Protein AF-A0A3D5ZMD8-F1 (afdb_monomer)

Nearest PDB structures (foldseek):
  5b0r-assembly1_B  TM=9.414E-01  e=5.729E-02  Listeria innocua Clip11262
  5cfj-assembly1_A  TM=4.184E-01  e=4.444E+00  Plasmodium falciparum 3D7

pLDDT: mean 94.78, std 4.07, range [77.19, 98.56]

Solvent-accessible surface area (backbone atoms only — not comparable to full-atom values): 4256 Å² total; per-residue (Å²): 133,88,84,83,76,66,86,68,63,74,86,66,49,31,84,80,52,79,52,97,44,90,65,37,35,50,70,40,47,45,84,53,48,78,48,80,55,94,99,37,82,46,69,55,61,42,73,42,68,41,36,43,90,49,89,100,55,86,66,74,78,81,134

Secondary structure (DSSP, 8-state):
------TT--S--GGG---SSTTEEEEEEEEEEEEEETTEEEEEEEEEEEEPP-TT-------

Foldseek 3Di:
DDDDDDPPPVPDFQVVDDDPDPQKGFDGWDDWDWDDDPNDIDTRIDTDIAGDDDPPDHDGDDD

Mean predicted aligned error: 3.54 Å

Radius of gyration: 15.81 Å; Cα contacts (8 Å, |Δi|>4): 76; chains: 1; bounding box: 38×22×46 Å

Structure (mmCIF, N/CA/C/O backbone):
data_AF-A0A3D5ZMD8-F1
#
_entry.id   AF-A0A3D5ZMD8-F1
#
loop_
_atom_site.group_PDB
_atom_site.id
_atom_site.type_symbol
_atom_site.label_atom_id
_atom_site.label_alt_id
_atom_site.label_comp_id
_atom_site.label_asym_id
_atom_site.label_entity_id
_at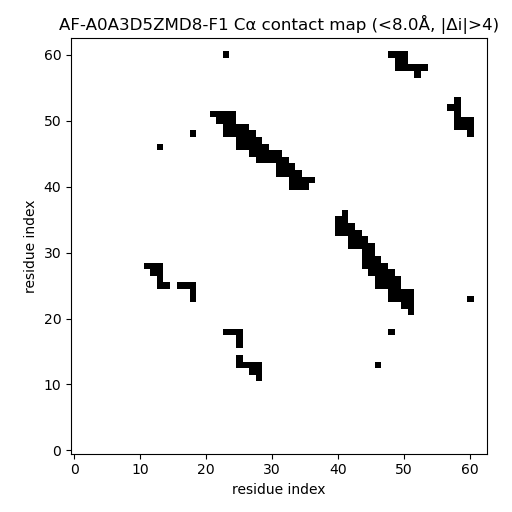om_site.label_seq_id
_atom_site.pdbx_PDB_ins_code
_atom_site.Cartn_x
_atom_site.Cartn_y
_atom_site.Cartn_z
_atom_site.occupancy
_atom_site.B_iso_or_equiv
_atom_site.auth_seq_id
_atom_site.auth_comp_id
_atom_site.auth_asym_id
_atom_site.auth_atom_id
_atom_site.pdbx_PDB_model_num
ATOM 1 N N . MET A 1 1 ? 3.637 14.695 26.411 1.00 77.19 1 MET A N 1
ATOM 2 C CA . MET A 1 1 ? 2.648 13.737 25.867 1.00 77.19 1 MET A CA 1
ATOM 3 C C . MET A 1 1 ? 3.296 12.361 25.813 1.00 77.19 1 MET A C 1
ATOM 5 O O . MET A 1 1 ? 4.364 12.249 25.224 1.00 77.19 1 MET A O 1
ATOM 9 N N . LYS A 1 2 ? 2.719 11.343 26.460 1.00 91.06 2 LYS A N 1
ATOM 10 C CA . LYS A 1 2 ? 3.199 9.957 26.349 1.00 91.06 2 LYS A CA 1
ATOM 11 C C . LYS A 1 2 ? 2.598 9.359 25.076 1.00 91.06 2 LYS A C 1
ATOM 13 O O . LYS A 1 2 ? 1.381 9.313 24.949 1.00 91.06 2 LYS A O 1
ATOM 18 N N . LEU A 1 3 ? 3.438 8.981 24.117 1.00 94.25 3 LEU A N 1
ATOM 19 C CA . LEU A 1 3 ? 2.997 8.366 22.867 1.00 94.25 3 LEU A CA 1
ATOM 20 C C . LEU A 1 3 ? 2.907 6.853 23.062 1.00 94.25 3 LEU A C 1
ATOM 22 O O . LEU A 1 3 ? 3.928 6.192 23.249 1.00 94.25 3 LEU A O 1
ATOM 26 N N . GLU A 1 4 ? 1.702 6.305 22.984 1.00 96.19 4 GLU A N 1
ATOM 27 C CA . GLU A 1 4 ? 1.489 4.861 23.018 1.00 96.19 4 GLU A CA 1
ATOM 28 C C . GLU A 1 4 ? 1.296 4.356 21.589 1.00 96.19 4 GLU A C 1
ATOM 30 O O . GLU A 1 4 ? 0.266 4.579 20.957 1.00 96.19 4 GLU A O 1
ATOM 35 N N . ARG A 1 5 ? 2.338 3.721 21.041 1.00 96.00 5 ARG A N 1
ATOM 36 C CA . ARG A 1 5 ? 2.265 3.098 19.717 1.00 96.00 5 ARG A CA 1
ATOM 37 C C . ARG A 1 5 ? 1.527 1.774 19.826 1.00 96.00 5 ARG A C 1
ATOM 39 O O . ARG A 1 5 ? 1.761 0.997 20.752 1.00 96.00 5 ARG A O 1
ATOM 46 N N . TYR A 1 6 ? 0.676 1.502 18.847 1.00 96.56 6 TYR A N 1
ATOM 47 C CA . TYR A 1 6 ? 0.005 0.219 18.760 1.00 96.56 6 TYR A CA 1
ATOM 48 C C . TYR A 1 6 ? 1.027 -0.903 18.538 1.00 96.56 6 TYR A C 1
ATOM 50 O O . TYR A 1 6 ? 1.933 -0.770 17.715 1.00 96.56 6 TYR A O 1
ATOM 58 N N . ARG A 1 7 ? 0.901 -2.000 19.296 1.00 97.38 7 ARG A N 1
ATOM 59 C CA . ARG A 1 7 ? 1.889 -3.094 19.290 1.00 97.38 7 ARG A CA 1
ATOM 60 C C . ARG A 1 7 ? 1.977 -3.819 17.952 1.00 97.38 7 ARG A C 1
ATOM 62 O O . ARG A 1 7 ? 3.050 -4.293 17.614 1.00 97.38 7 ARG A O 1
ATOM 69 N N . ALA A 1 8 ? 0.872 -3.886 17.213 1.00 96.25 8 ALA A N 1
ATOM 70 C CA . ALA A 1 8 ? 0.825 -4.533 15.905 1.00 96.25 8 ALA A CA 1
ATOM 71 C C . ALA A 1 8 ? 1.191 -3.581 14.755 1.00 96.25 8 ALA A C 1
ATOM 73 O O . ALA A 1 8 ? 0.904 -3.882 13.605 1.00 96.25 8 ALA A O 1
ATOM 74 N N . ASN A 1 9 ? 1.790 -2.418 15.035 1.00 96.06 9 ASN A N 1
ATOM 75 C CA . ASN A 1 9 ? 2.330 -1.593 13.962 1.00 96.06 9 ASN A CA 1
ATOM 76 C C . ASN A 1 9 ? 3.501 -2.309 13.255 1.00 96.06 9 ASN A C 1
ATOM 78 O O . ASN A 1 9 ? 4.368 -2.845 13.948 1.00 96.06 9 ASN A O 1
ATOM 82 N N . PRO A 1 10 ? 3.593 -2.225 11.912 1.00 95.75 10 PRO A N 1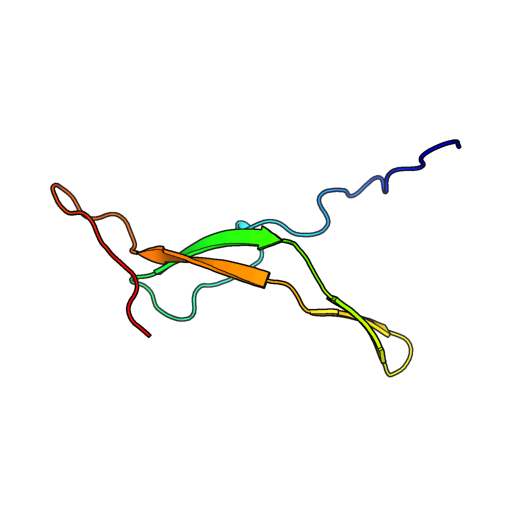
ATOM 83 C CA . PRO A 1 10 ? 2.647 -1.562 11.004 1.00 95.75 10 PRO A CA 1
ATOM 84 C C . PRO A 1 10 ? 1.344 -2.362 10.827 1.00 95.75 10 PRO A C 1
ATOM 86 O O . PRO A 1 10 ? 1.380 -3.566 10.626 1.00 95.75 10 PRO A O 1
ATOM 89 N N . ILE A 1 11 ? 0.196 -1.675 10.867 1.00 94.94 11 ILE A N 1
ATOM 90 C CA . ILE A 1 11 ? -1.132 -2.310 10.715 1.00 94.94 11 ILE A CA 1
ATOM 91 C C . ILE A 1 11 ? -1.353 -2.797 9.276 1.00 94.94 11 ILE A C 1
ATOM 93 O O . ILE A 1 11 ? -2.045 -3.783 9.058 1.00 94.94 11 ILE A O 1
ATOM 97 N N . LEU A 1 12 ? -0.789 -2.073 8.307 1.00 96.00 12 LEU A N 1
ATOM 98 C CA . LEU A 1 12 ? -0.844 -2.373 6.882 1.00 96.00 12 LEU A CA 1
ATOM 99 C C . LEU A 1 12 ? 0.513 -2.068 6.252 1.00 96.00 12 LEU A C 1
ATOM 101 O O . LEU A 1 12 ? 1.220 -1.140 6.654 1.00 96.00 12 LEU A O 1
ATOM 105 N N . THR A 1 13 ? 0.839 -2.837 5.231 1.00 97.06 13 THR A N 1
ATOM 106 C CA . THR A 1 13 ? 2.056 -2.785 4.432 1.00 97.06 13 THR A CA 1
ATOM 107 C C . THR A 1 13 ? 1.698 -2.925 2.953 1.00 97.06 13 THR A C 1
ATOM 109 O O . THR A 1 13 ? 0.572 -3.264 2.599 1.00 97.06 13 THR A O 1
ATOM 112 N N . ALA A 1 14 ? 2.653 -2.670 2.056 1.00 96.75 14 ALA A N 1
ATOM 113 C CA . ALA A 1 14 ? 2.428 -2.837 0.619 1.00 96.75 14 ALA A CA 1
ATOM 114 C C . ALA A 1 14 ? 2.038 -4.281 0.237 1.00 96.75 14 ALA A C 1
ATOM 116 O O . ALA A 1 14 ? 1.283 -4.467 -0.711 1.00 96.75 14 ALA A O 1
ATOM 117 N N . SER A 1 15 ? 2.519 -5.286 0.980 1.00 96.12 15 SER A N 1
ATOM 118 C CA . SER A 1 15 ? 2.220 -6.704 0.734 1.00 96.12 1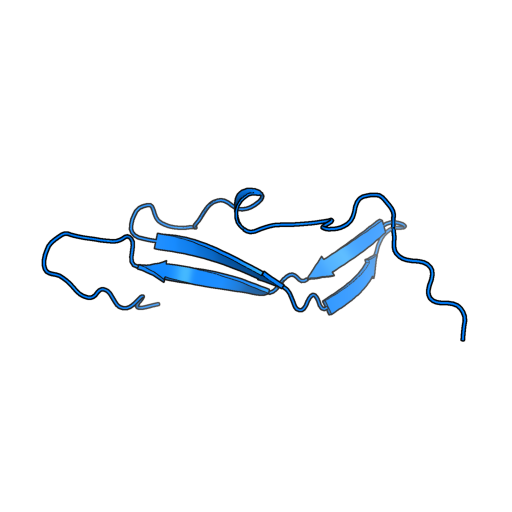5 SER A CA 1
ATOM 119 C C . SER A 1 15 ? 0.789 -7.117 1.071 1.00 96.12 15 SER A C 1
ATOM 121 O O . SER A 1 15 ? 0.371 -8.187 0.644 1.00 96.12 15 SER A O 1
ATOM 123 N N . ASP A 1 16 ? 0.032 -6.285 1.789 1.00 97.12 16 ASP A N 1
ATOM 124 C CA . ASP A 1 16 ? -1.373 -6.565 2.112 1.00 97.12 16 ASP A CA 1
ATOM 125 C C . ASP A 1 16 ? -2.326 -6.243 0.945 1.00 97.12 16 ASP A C 1
ATOM 127 O O . ASP A 1 16 ? -3.533 -6.459 1.047 1.00 97.12 16 ASP A O 1
ATOM 131 N N . PHE A 1 17 ? -1.801 -5.721 -0.170 1.00 95.88 17 PHE A N 1
ATOM 132 C CA . PHE A 1 17 ? -2.579 -5.298 -1.330 1.00 95.88 17 PHE A CA 1
ATOM 133 C C . PHE A 1 17 ? -2.132 -6.022 -2.597 1.00 95.88 17 PHE A C 1
ATOM 135 O O . PHE A 1 17 ? -0.943 -6.219 -2.848 1.00 95.88 17 PHE A O 1
ATOM 142 N N . VAL A 1 18 ? -3.109 -6.345 -3.440 1.00 95.06 18 VAL A N 1
ATOM 143 C CA . VAL A 1 18 ? -2.887 -6.887 -4.782 1.00 95.06 18 VAL A CA 1
ATOM 144 C C . VAL A 1 18 ? -3.038 -5.738 -5.785 1.00 95.06 18 VAL A C 1
ATOM 146 O O . VAL A 1 18 ? -4.009 -4.982 -5.683 1.00 95.06 18 VAL A O 1
ATOM 149 N N . PRO A 1 19 ? -2.094 -5.550 -6.724 1.00 93.12 19 PRO A N 1
ATOM 150 C CA . PRO A 1 19 ? -2.247 -4.546 -7.770 1.00 93.12 19 PRO A CA 1
ATOM 151 C C . PRO A 1 19 ? -3.441 -4.891 -8.672 1.00 93.12 19 PRO A C 1
ATOM 153 O O . PRO A 1 19 ? -3.796 -6.056 -8.835 1.00 93.12 19 P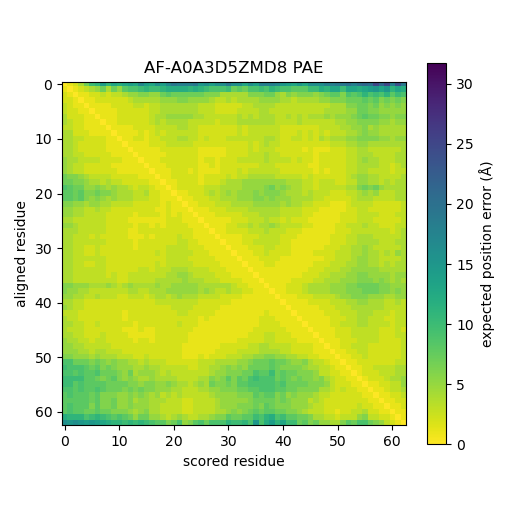RO A O 1
ATOM 156 N N . CYS A 1 20 ? -4.057 -3.879 -9.279 1.00 90.00 20 CYS A N 1
ATOM 157 C CA . CYS A 1 20 ? -5.171 -4.084 -10.209 1.00 90.00 20 CYS A CA 1
ATOM 158 C C . CYS A 1 20 ? -4.750 -4.709 -11.551 1.00 90.00 20 CYS A C 1
ATOM 160 O O . CYS A 1 20 ? -5.603 -5.225 -12.265 1.00 90.00 20 CYS A O 1
ATOM 162 N N . ASP A 1 21 ? -3.457 -4.664 -11.879 1.00 92.31 21 ASP A N 1
ATOM 163 C CA . ASP A 1 21 ? -2.864 -5.192 -13.107 1.00 92.31 21 AS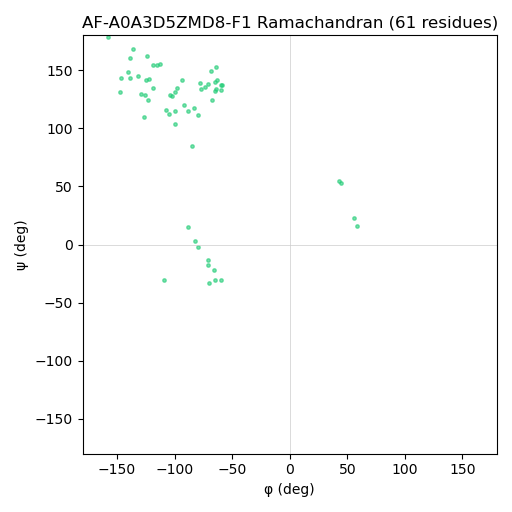P A CA 1
ATOM 164 C C . ASP A 1 21 ? -1.532 -5.884 -12.771 1.00 92.31 21 ASP A C 1
ATOM 166 O O . ASP A 1 21 ? -0.794 -5.429 -11.892 1.00 92.31 21 ASP A O 1
ATOM 170 N N . SER A 1 22 ? -1.216 -6.985 -13.456 1.00 91.94 22 SER A N 1
ATOM 171 C CA . SER A 1 22 ? 0.031 -7.742 -13.277 1.00 91.94 22 SER A CA 1
ATOM 172 C C . SER A 1 22 ? 1.292 -6.978 -13.691 1.00 91.94 22 SER A C 1
ATOM 174 O O . SER A 1 22 ? 2.382 -7.295 -13.220 1.00 91.94 22 SER A O 1
ATOM 176 N N . GLU A 1 23 ? 1.160 -5.964 -14.544 1.00 93.69 23 GLU A N 1
ATOM 177 C CA . GLU A 1 23 ? 2.237 -5.058 -14.953 1.00 93.69 23 GLU A CA 1
ATOM 178 C C . GLU A 1 23 ? 2.480 -3.933 -13.939 1.00 93.69 23 GLU A C 1
ATOM 180 O O . GLU A 1 23 ? 3.324 -3.058 -14.152 1.00 93.69 23 GLU A O 1
ATOM 185 N N . LEU A 1 24 ? 1.760 -3.949 -12.816 1.00 94.88 24 LEU A N 1
ATOM 186 C CA . LEU A 1 24 ? 1.925 -3.023 -11.708 1.00 94.88 24 LEU A CA 1
ATOM 187 C C . LEU A 1 24 ? 2.402 -3.753 -10.455 1.00 94.88 24 LEU A C 1
ATOM 189 O O . LEU A 1 24 ? 2.146 -4.932 -10.225 1.00 94.88 24 LEU A O 1
ATOM 193 N N . LYS A 1 25 ? 3.074 -3.007 -9.585 1.00 95.06 25 LYS A N 1
ATOM 194 C CA . LYS A 1 25 ? 3.486 -3.456 -8.259 1.00 95.06 25 LYS A CA 1
ATOM 195 C C . LYS A 1 25 ? 3.058 -2.431 -7.225 1.00 95.06 25 LYS A C 1
ATOM 197 O O . LYS A 1 25 ? 3.390 -1.254 -7.359 1.00 95.06 25 LYS A O 1
ATOM 202 N N . VAL A 1 26 ? 2.386 -2.873 -6.163 1.00 96.00 26 VAL A N 1
ATOM 203 C CA . VAL A 1 26 ? 2.145 -2.023 -4.991 1.00 96.00 26 VAL A CA 1
ATOM 204 C C . VAL A 1 26 ? 3.476 -1.760 -4.296 1.00 96.00 26 VAL A C 1
ATOM 206 O O . VAL A 1 26 ? 4.200 -2.687 -3.935 1.00 96.00 26 VAL A O 1
ATOM 209 N N . VAL A 1 27 ? 3.810 -0.483 -4.124 1.00 96.12 27 VAL A N 1
ATOM 210 C CA . VAL A 1 27 ? 5.060 -0.060 -3.481 1.00 96.12 27 VAL A CA 1
ATOM 211 C C . VAL A 1 27 ? 4.824 0.546 -2.106 1.00 96.12 27 VAL A C 1
ATOM 213 O O . VAL A 1 27 ? 5.680 0.409 -1.238 1.00 96.12 27 VAL A O 1
ATOM 216 N N . LEU A 1 28 ? 3.672 1.188 -1.881 1.00 96.38 28 LEU A N 1
ATOM 217 C CA . LEU A 1 28 ? 3.338 1.821 -0.605 1.00 96.38 28 LEU A CA 1
ATOM 218 C C . LEU A 1 28 ? 1.836 1.734 -0.321 1.00 96.38 28 LEU A C 1
ATOM 220 O O . LEU A 1 28 ? 1.016 1.937 -1.213 1.00 96.38 28 LEU A O 1
ATOM 224 N N . ALA A 1 29 ? 1.499 1.538 0.951 1.00 97.62 29 ALA A N 1
ATOM 225 C CA . ALA A 1 29 ? 0.155 1.684 1.497 1.00 97.62 29 ALA A CA 1
ATOM 226 C C . ALA A 1 29 ? 0.231 2.634 2.696 1.00 97.62 29 ALA A C 1
ATOM 228 O O . ALA A 1 29 ? 0.868 2.320 3.701 1.00 97.62 29 ALA A O 1
ATOM 229 N N . PHE A 1 30 ? -0.314 3.842 2.560 1.00 97.31 30 PHE A N 1
ATOM 230 C CA . PHE A 1 30 ? -0.038 4.927 3.503 1.00 97.31 30 PHE A CA 1
ATOM 231 C C . PHE A 1 30 ? -1.130 6.003 3.504 1.00 97.31 30 PHE A C 1
ATOM 233 O O . PHE A 1 30 ? -2.115 5.909 2.777 1.00 97.31 30 PHE A O 1
ATOM 240 N N . ASN A 1 31 ? -0.961 7.015 4.360 1.00 97.88 31 ASN A N 1
ATOM 241 C CA . ASN A 1 31 ? -1.803 8.213 4.474 1.00 97.88 31 ASN A CA 1
ATOM 242 C C . ASN A 1 31 ? -3.320 7.951 4.409 1.00 97.88 31 ASN A C 1
ATOM 244 O O . ASN A 1 31 ? -3.995 8.542 3.562 1.00 97.88 31 ASN A O 1
ATOM 248 N N . PRO A 1 32 ? -3.869 7.070 5.266 1.00 97.69 32 PRO A N 1
ATOM 249 C CA . PRO A 1 32 ? -5.286 6.772 5.216 1.00 97.69 32 PRO A CA 1
ATOM 250 C C . PRO A 1 32 ? -6.129 7.950 5.713 1.00 97.69 32 PRO A C 1
ATOM 252 O O . PRO A 1 32 ? -5.831 8.549 6.749 1.00 97.69 32 PRO A O 1
ATOM 255 N N . GLY A 1 33 ? -7.234 8.221 5.020 1.00 98.31 33 GLY A N 1
ATOM 256 C CA . GLY A 1 33 ? -8.379 8.883 5.645 1.00 98.31 33 GLY A CA 1
ATOM 257 C C . GLY A 1 33 ? -9.026 7.939 6.663 1.00 98.31 33 GLY A C 1
ATOM 258 O O . GLY A 1 33 ? -8.986 6.722 6.481 1.00 98.31 33 GLY A O 1
ATOM 259 N N . VAL A 1 34 ? -9.617 8.473 7.733 1.00 98.06 34 VAL A N 1
ATOM 260 C CA . VAL A 1 34 ? -10.216 7.657 8.804 1.00 98.06 34 VAL A CA 1
ATOM 261 C C . VAL A 1 34 ? -11.664 8.066 9.027 1.00 98.06 34 VAL A C 1
ATOM 263 O O . VAL A 1 34 ? -11.950 9.244 9.230 1.00 98.06 34 VAL A O 1
ATOM 266 N N . ALA A 1 35 ? -12.565 7.085 9.028 1.00 98.38 35 ALA A N 1
ATOM 267 C CA . ALA A 1 35 ? -13.981 7.286 9.311 1.00 98.38 35 ALA A CA 1
ATOM 268 C C . ALA A 1 35 ? -14.551 6.169 10.196 1.00 98.38 35 ALA A C 1
ATOM 270 O O . ALA A 1 35 ? -13.998 5.069 10.294 1.00 98.38 35 ALA A O 1
ATOM 271 N N . LYS A 1 36 ? -15.687 6.459 10.835 1.00 98.56 36 LYS A N 1
ATOM 272 C CA . LYS A 1 36 ? -16.551 5.459 11.467 1.00 98.56 36 LYS A CA 1
ATOM 273 C C . LYS A 1 36 ? -17.766 5.234 10.580 1.00 98.56 36 LYS A C 1
ATOM 275 O O . LYS A 1 36 ? -18.426 6.197 10.202 1.00 98.56 36 LYS A O 1
ATOM 280 N N . TYR A 1 37 ? -18.056 3.979 10.273 1.00 98.19 37 TYR A N 1
ATOM 281 C CA . TYR A 1 37 ? -19.232 3.587 9.505 1.00 98.19 37 TYR A CA 1
ATOM 282 C C . TYR A 1 37 ? -19.703 2.221 9.990 1.00 98.19 37 TYR A C 1
ATOM 284 O O . TYR A 1 37 ? -18.873 1.338 10.176 1.00 98.19 37 TYR A O 1
ATOM 292 N N . ASP A 1 38 ? -21.001 2.085 10.260 1.00 97.50 38 ASP A N 1
ATOM 293 C CA . ASP A 1 38 ? -21.635 0.840 10.719 1.00 97.50 38 ASP A CA 1
ATOM 294 C C . ASP A 1 38 ? -20.855 0.093 11.825 1.00 97.50 38 ASP A C 1
ATOM 296 O O . ASP A 1 38 ? -20.470 -1.066 11.702 1.00 97.50 38 ASP A O 1
ATOM 300 N N . ASN A 1 39 ? -20.530 0.804 12.911 1.00 97.50 39 ASN A N 1
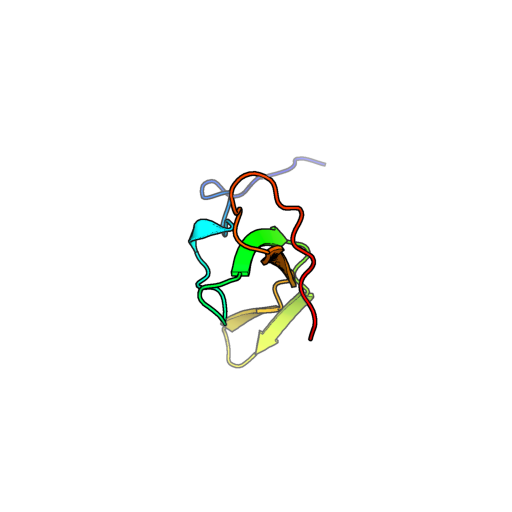ATOM 301 C CA . ASN A 1 39 ? -19.749 0.289 14.046 1.00 97.50 39 ASN A CA 1
ATOM 302 C C . ASN A 1 39 ? -18.332 -0.240 13.705 1.00 97.50 39 AS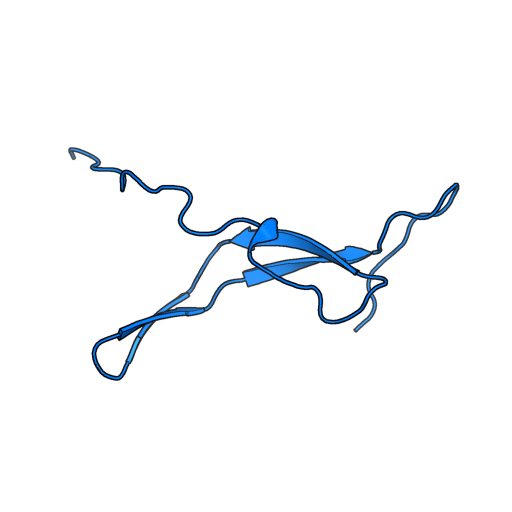N A C 1
ATOM 304 O O . ASN A 1 39 ? -17.686 -0.888 14.529 1.00 97.50 39 ASN A O 1
ATOM 308 N N . GLN A 1 40 ? -17.799 0.088 12.527 1.00 98.38 40 GLN A N 1
ATOM 309 C CA . GLN A 1 40 ? -16.447 -0.255 12.091 1.00 98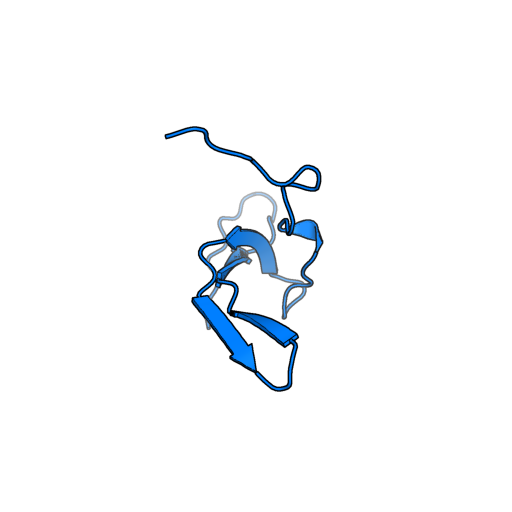.38 40 GLN A CA 1
ATOM 310 C C . GLN A 1 40 ? -15.563 0.989 11.949 1.00 98.38 40 GLN A C 1
ATOM 312 O O . GLN A 1 40 ? -16.035 2.114 11.765 1.00 98.38 40 GLN A O 1
ATOM 317 N N . THR A 1 41 ? -14.247 0.792 12.063 1.00 97.75 41 THR A N 1
ATOM 318 C CA . THR A 1 41 ? -13.254 1.798 11.660 1.00 97.75 41 THR A CA 1
ATOM 319 C C . THR A 1 41 ? -12.873 1.537 10.210 1.00 97.75 41 THR A C 1
ATOM 321 O O . THR A 1 41 ? -12.334 0.477 9.909 1.00 97.75 41 THR A O 1
ATOM 324 N N . VAL A 1 42 ? -13.105 2.510 9.334 1.00 98.00 42 VAL A N 1
ATOM 325 C CA . VAL A 1 42 ? -12.735 2.433 7.919 1.00 98.00 42 VAL A CA 1
ATOM 326 C C . VAL A 1 42 ? -11.473 3.255 7.689 1.00 98.00 42 VAL A C 1
ATOM 328 O O . VAL A 1 42 ? -11.411 4.428 8.067 1.00 98.00 42 VAL A O 1
ATOM 331 N N . LEU A 1 43 ? -10.474 2.634 7.061 1.00 97.88 43 LEU A N 1
ATOM 332 C CA . LEU A 1 43 ? -9.265 3.297 6.582 1.00 97.88 43 LEU A CA 1
ATOM 333 C C . LEU A 1 43 ? -9.358 3.440 5.061 1.00 97.88 43 LEU A C 1
ATOM 335 O O . LEU A 1 43 ? -9.310 2.446 4.342 1.00 97.88 43 LEU A O 1
ATOM 339 N N . LEU A 1 44 ? -9.476 4.672 4.564 1.00 97.88 44 LEU A N 1
ATOM 340 C CA . LEU A 1 44 ? -9.395 4.961 3.133 1.00 97.88 44 LEU A CA 1
ATOM 341 C C . LEU A 1 44 ? -7.922 5.125 2.753 1.00 97.88 44 LEU A C 1
ATOM 343 O O . LEU A 1 44 ? -7.378 6.227 2.802 1.00 97.88 44 LEU A O 1
ATOM 347 N N . VAL A 1 45 ? -7.263 4.002 2.474 1.00 97.81 45 VAL A N 1
ATOM 348 C CA . VAL A 1 45 ? -5.807 3.910 2.297 1.00 97.81 45 VAL A CA 1
ATOM 349 C C . VAL A 1 45 ? -5.377 4.438 0.928 1.00 97.81 45 VAL A C 1
ATOM 351 O O . VAL A 1 45 ? -5.934 4.049 -0.097 1.00 97.81 45 VAL A O 1
ATOM 354 N N . ARG A 1 46 ? -4.324 5.265 0.886 1.00 97.50 46 ARG A N 1
ATOM 355 C CA . ARG A 1 46 ? -3.631 5.591 -0.364 1.00 97.50 46 ARG A CA 1
ATOM 356 C C . ARG A 1 46 ? -2.692 4.443 -0.725 1.00 97.50 46 ARG A C 1
ATOM 358 O O . ARG A 1 46 ? -1.676 4.235 -0.060 1.00 97.50 46 ARG A O 1
ATOM 365 N N . VAL A 1 47 ? -3.017 3.740 -1.804 1.00 96.31 47 VAL A N 1
ATOM 366 C CA . VAL A 1 47 ? -2.180 2.682 -2.380 1.00 96.31 47 VAL A CA 1
ATOM 367 C C . VAL A 1 47 ? -1.417 3.266 -3.563 1.00 96.31 47 VAL A C 1
ATOM 369 O O . VAL A 1 47 ? -2.019 3.690 -4.546 1.00 96.31 47 VAL A O 1
ATOM 372 N N . ALA A 1 48 ? -0.091 3.341 -3.456 1.00 95.62 48 ALA A N 1
ATOM 373 C CA . ALA A 1 48 ? 0.760 3.754 -4.565 1.00 95.62 48 ALA A CA 1
ATOM 374 C C . ALA A 1 48 ? 1.339 2.528 -5.266 1.00 95.62 48 ALA A C 1
ATOM 376 O O . ALA A 1 48 ? 1.860 1.612 -4.620 1.00 95.62 48 ALA A O 1
ATOM 377 N N . VAL A 1 49 ? 1.283 2.557 -6.594 1.00 95.56 49 VAL A N 1
ATOM 378 C CA . VAL A 1 49 ? 1.824 1.519 -7.467 1.00 95.56 49 VAL A CA 1
ATOM 379 C C . VAL A 1 49 ? 2.915 2.089 -8.369 1.00 95.56 49 VAL A C 1
ATOM 381 O O . VAL A 1 49 ? 2.947 3.286 -8.658 1.00 95.56 49 VAL A O 1
ATOM 384 N N . ALA A 1 50 ? 3.811 1.215 -8.804 1.00 95.00 50 ALA A N 1
ATOM 385 C CA . ALA A 1 50 ? 4.814 1.478 -9.825 1.00 95.00 50 ALA A CA 1
ATOM 386 C C . ALA A 1 50 ? 4.680 0.443 -10.947 1.00 95.00 50 ALA A C 1
ATOM 388 O O . ALA A 1 50 ? 4.078 -0.612 -10.740 1.00 95.00 50 ALA A O 1
ATOM 389 N N . ALA A 1 51 ? 5.258 0.728 -12.115 1.00 95.62 51 ALA A N 1
ATOM 390 C CA . ALA A 1 51 ? 5.365 -0.270 -13.170 1.00 95.62 51 ALA A CA 1
ATOM 391 C C . ALA A 1 51 ? 6.234 -1.436 -12.681 1.00 95.62 51 ALA A C 1
ATOM 393 O O . ALA A 1 51 ? 7.231 -1.229 -11.979 1.00 95.62 51 ALA A O 1
ATOM 394 N N . ALA A 1 52 ? 5.853 -2.657 -13.043 1.00 92.12 52 ALA A N 1
ATOM 395 C CA . ALA A 1 52 ? 6.657 -3.832 -12.771 1.00 92.12 52 ALA A CA 1
ATOM 396 C C . ALA A 1 52 ? 8.038 -3.676 -13.439 1.00 92.12 52 ALA A C 1
ATOM 398 O O . ALA A 1 52 ? 8.136 -3.184 -14.569 1.00 92.12 52 ALA A O 1
ATOM 399 N N . PRO A 1 53 ? 9.126 -4.049 -12.745 1.00 89.00 53 PRO A N 1
ATOM 400 C CA . PRO A 1 53 ? 10.464 -3.914 -13.293 1.00 89.00 53 PRO A CA 1
ATOM 401 C C . PRO A 1 53 ? 10.628 -4.829 -14.509 1.00 89.00 53 PRO A C 1
ATOM 403 O O . PRO A 1 53 ? 10.317 -6.018 -14.455 1.00 89.00 53 PRO A O 1
ATOM 406 N N . ARG A 1 54 ? 11.164 -4.269 -15.592 1.00 91.25 54 ARG A N 1
ATOM 407 C CA . ARG A 1 54 ? 11.570 -4.994 -16.798 1.00 91.25 54 ARG A CA 1
ATOM 408 C C . ARG A 1 54 ? 13.031 -4.676 -17.083 1.00 91.25 54 ARG A C 1
ATOM 410 O O . ARG A 1 54 ? 13.473 -3.545 -16.879 1.00 91.25 54 ARG A O 1
ATOM 417 N N . GLU A 1 55 ? 13.785 -5.677 -17.521 1.00 94.75 55 GLU A N 1
ATOM 418 C CA . GLU A 1 55 ? 15.215 -5.520 -17.783 1.00 94.75 55 GLU A CA 1
ATOM 419 C C . GLU A 1 55 ? 15.460 -4.435 -18.845 1.00 94.75 55 GLU A C 1
ATOM 421 O O . GLU A 1 55 ? 14.737 -4.348 -19.839 1.00 94.75 55 GLU A O 1
ATOM 426 N N . ASN A 1 56 ? 16.463 -3.582 -18.614 1.00 95.06 56 ASN A N 1
ATOM 427 C CA . ASN A 1 56 ? 16.848 -2.480 -19.504 1.00 95.06 56 ASN A CA 1
ATOM 428 C C . ASN A 1 56 ? 15.719 -1.479 -19.838 1.00 95.06 56 ASN A C 1
ATOM 430 O O . ASN A 1 56 ? 15.798 -0.777 -20.844 1.00 95.06 56 ASN A O 1
ATOM 434 N N . CYS A 1 57 ? 14.679 -1.389 -19.000 1.00 93.69 57 CYS A N 1
ATOM 435 C CA . CYS A 1 57 ? 13.523 -0.521 -19.221 1.00 93.69 57 CYS A CA 1
ATOM 436 C C . CYS A 1 57 ? 13.178 0.303 -17.972 1.00 93.69 57 CY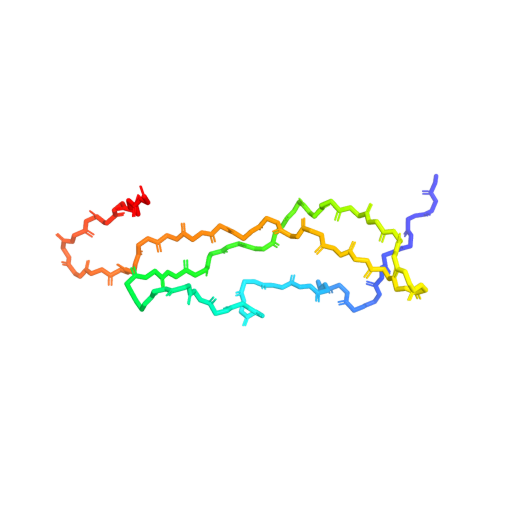S A C 1
ATOM 438 O O . CYS A 1 57 ? 13.259 -0.182 -16.845 1.00 93.69 57 CYS A O 1
ATOM 440 N N . VAL A 1 58 ? 12.706 1.536 -18.179 1.00 92.06 58 VAL A N 1
ATOM 441 C CA . VAL A 1 58 ? 12.023 2.329 -17.146 1.00 92.06 58 VAL A CA 1
ATOM 442 C C . VAL A 1 58 ? 10.542 2.377 -17.500 1.00 92.06 58 VAL A C 1
ATOM 444 O O . VAL A 1 58 ? 10.167 2.911 -18.541 1.00 92.06 58 VAL A O 1
ATOM 447 N N . GLY A 1 59 ? 9.707 1.790 -16.645 1.00 92.12 59 GLY A N 1
ATOM 448 C CA . GLY A 1 59 ? 8.256 1.808 -16.798 1.00 92.12 59 GLY A CA 1
ATOM 449 C C . GLY A 1 59 ? 7.617 2.961 -16.027 1.00 92.12 59 GLY A C 1
ATOM 450 O O . GLY A 1 59 ? 8.013 3.258 -14.899 1.00 92.12 59 GLY A O 1
ATOM 451 N N . VAL A 1 60 ? 6.594 3.577 -16.616 1.00 92.00 60 VAL A N 1
ATOM 452 C CA . VAL A 1 60 ? 5.742 4.577 -15.962 1.00 92.00 60 VAL A CA 1
ATOM 453 C C . VAL A 1 60 ? 4.296 4.082 -16.041 1.00 92.00 60 VAL A C 1
ATOM 455 O O . VAL A 1 60 ? 3.835 3.803 -17.148 1.00 92.00 60 VAL A O 1
ATOM 458 N N . PRO A 1 61 ? 3.577 3.946 -14.911 1.00 89.62 61 PRO A N 1
ATOM 459 C CA . PRO A 1 61 ? 2.152 3.629 -14.933 1.00 89.62 61 PRO A CA 1
ATOM 460 C C . PRO A 1 61 ? 1.354 4.696 -15.688 1.00 89.62 61 PRO A C 1
ATOM 462 O O . PRO A 1 61 ? 1.524 5.889 -15.430 1.00 89.62 61 PRO A O 1
ATOM 465 N N . VAL A 1 62 ? 0.464 4.262 -16.578 1.00 85.69 62 VAL A N 1
ATOM 466 C CA . VAL A 1 62 ? -0.512 5.113 -17.273 1.00 85.69 62 VAL A CA 1
ATOM 467 C C . VAL A 1 62 ? -1.905 4.618 -16.886 1.00 85.69 62 VAL A C 1
ATOM 469 O O . VAL A 1 62 ? -2.120 3.407 -16.856 1.00 85.69 62 VAL A O 1
ATOM 472 N N . TYR A 1 63 ? -2.809 5.541 -16.553 1.00 78.38 63 TYR A N 1
ATOM 473 C CA . TYR A 1 63 ? -4.169 5.267 -16.072 1.00 78.38 63 TYR A CA 1
ATOM 474 C C . TYR A 1 63 ? -5.206 5.898 -16.993 1.00 78.38 63 TYR A C 1
ATOM 476 O O . TYR A 1 63 ? -4.914 7.003 -17.509 1.00 78.38 63 TYR A O 1
#

Sequence (63 aa):
MKLERYRANPILTASDFVPCDSELKVVLAFNPGVAKYDNQTVLLVRVAVAAAPRENCVGVPVY